Protein AF-A0A7S2J3X3-F1 (afdb_monomer_lite)

InterPro domains:
  IPR003653 Ulp1 protease family, C-terminal catalytic domain [PS50600] (9-146)
  IPR038765 Papain-like cysteine peptidase superfamily [SSF54001] (2-140)
  IPR044613 NEDD8-specific protease 1/2-like [PTHR46468] (5-141)

Foldseek 3Di:
DWDDDDDPATDDPVQVVLPPPPRDHDQRNQQVVLVVCCVVPVPPQNQEDEDRQVRLLCLLPDDDPVVLLVVLVVSVLQSHFKYKHKDFLDDDPVDDPDGDAIWIWIWGDPQLATDIDTGGPVPCSGVVSNVSSRVSSSVSHGGPPD

Sequence (146 aa):
ELVLSWKSARILRGDLALLEPGGWLNDRCITFYFAWLAAQHGDAVGRVLFLSAETAFWLLNEDDPEDLADAAEGLELREKDLFICPLNDETNLERANGGSHWSLLVARADGPELRCTYFDSMATGCLAAARQLAAKLAALRPAAAG

Secondary structure (DSSP, 8-state):
-EEEEETTEEEEHHHHGGGSTTPPP-HHHHHHHHHHHHHHHS-TT--EEE--HHHHHHHHH---HHHHHHHHHHTTGGG-SEEEEEEE----TT-TT--S-EEEEEEEEETTEEEEEEE-TTSSTTHHHHHHHHHHHHHHSPPP--

pLDDT: mean 90.38, std 10.09, range [42.16, 98.5]

Radius of gyration: 15.47 Å; chains: 1; bounding box: 35×30×44 Å

Structure (mmCIF, N/CA/C/O backbone):
data_AF-A0A7S2J3X3-F1
#
_entry.id   AF-A0A7S2J3X3-F1
#
loop_
_atom_site.group_PDB
_atom_site.id
_atom_site.type_symbol
_atom_site.label_atom_id
_atom_site.label_alt_id
_atom_site.label_comp_id
_atom_site.label_asym_id
_atom_site.label_entity_id
_atom_site.label_seq_id
_atom_site.pdbx_PDB_ins_code
_atom_site.Cartn_x
_atom_site.Cartn_y
_atom_site.Cartn_z
_atom_site.occupancy
_atom_site.B_iso_or_equiv
_atom_site.auth_seq_id
_atom_site.auth_comp_id
_atom_site.auth_asym_id
_atom_site.auth_atom_id
_atom_site.pdbx_PDB_model_num
ATOM 1 N N . GLU A 1 1 ? 3.900 6.737 -24.288 1.00 92.81 1 GLU A N 1
ATOM 2 C CA . GLU A 1 1 ? 2.550 6.609 -24.882 1.00 92.81 1 GLU A CA 1
ATOM 3 C C . GLU A 1 1 ? 1.632 5.927 -23.879 1.00 92.81 1 GLU A C 1
ATOM 5 O O . GLU A 1 1 ? 2.070 4.955 -23.272 1.00 92.81 1 GLU A O 1
ATOM 10 N N . LEU A 1 2 ? 0.424 6.451 -23.663 1.00 95.25 2 LEU A N 1
ATOM 11 C CA . LEU A 1 2 ? -0.590 5.815 -22.817 1.00 95.25 2 LEU A CA 1
ATOM 12 C C . LEU A 1 2 ? -1.184 4.612 -23.552 1.00 95.25 2 LEU A C 1
ATOM 14 O O . LEU A 1 2 ? -1.619 4.767 -24.688 1.00 95.25 2 LEU A O 1
ATOM 18 N N . VAL A 1 3 ? -1.215 3.448 -22.906 1.00 96.25 3 VAL A N 1
ATOM 19 C CA . VAL A 1 3 ? -1.804 2.225 -23.476 1.00 96.25 3 VAL A CA 1
ATOM 20 C C . VAL A 1 3 ? -3.140 1.899 -22.820 1.00 96.25 3 VAL A C 1
ATOM 22 O O . VAL A 1 3 ? -4.084 1.526 -23.509 1.00 96.25 3 VAL A O 1
ATOM 25 N N . LEU A 1 4 ? -3.243 2.080 -21.503 1.00 94.00 4 LEU A N 1
ATOM 26 C CA . LEU A 1 4 ? -4.465 1.816 -20.750 1.00 94.00 4 LEU A CA 1
ATOM 27 C C . LEU A 1 4 ? -4.685 2.897 -19.693 1.00 94.00 4 LEU A C 1
ATOM 29 O O . LEU A 1 4 ? -3.763 3.280 -18.975 1.00 94.00 4 LEU A O 1
ATOM 33 N N . SER A 1 5 ? -5.929 3.355 -19.580 1.00 92.81 5 SER A N 1
ATOM 34 C CA . SER A 1 5 ? -6.410 4.187 -18.478 1.00 92.81 5 SER A CA 1
ATOM 35 C C . SER A 1 5 ? -7.651 3.520 -17.913 1.00 92.81 5 SER A C 1
ATOM 37 O O . SER A 1 5 ? -8.658 3.411 -18.612 1.00 92.81 5 SER A O 1
ATOM 39 N N . TRP A 1 6 ? -7.584 3.048 -16.674 1.00 86.56 6 TRP A N 1
ATOM 40 C CA . TRP A 1 6 ? -8.678 2.316 -16.053 1.00 86.56 6 TRP A CA 1
ATOM 41 C C . TRP A 1 6 ? -8.765 2.633 -14.561 1.00 86.56 6 TRP A C 1
ATOM 43 O O . TRP A 1 6 ? -7.835 2.371 -13.801 1.00 86.56 6 TRP A O 1
ATOM 53 N N . LYS A 1 7 ? -9.902 3.209 -14.148 1.00 83.75 7 LYS A N 1
ATOM 54 C CA . LYS A 1 7 ? -10.090 3.789 -12.809 1.00 83.75 7 LYS A CA 1
ATOM 55 C C . LYS A 1 7 ? -8.931 4.748 -12.468 1.00 83.75 7 LYS A C 1
ATOM 57 O O . LYS A 1 7 ? -8.651 5.649 -13.254 1.00 83.75 7 LYS A O 1
ATOM 62 N N . SER A 1 8 ? -8.269 4.556 -11.328 1.00 78.31 8 SER A N 1
ATOM 63 C CA . SER A 1 8 ? -7.097 5.322 -10.888 1.00 78.31 8 SER A CA 1
ATOM 64 C C . SER A 1 8 ? -5.779 4.848 -11.512 1.00 78.31 8 SER A C 1
ATOM 66 O O . SER A 1 8 ? -4.765 5.526 -11.371 1.00 78.31 8 SER A O 1
ATOM 68 N N . ALA A 1 9 ? -5.767 3.718 -12.225 1.00 89.12 9 ALA A N 1
ATOM 69 C CA . ALA A 1 9 ? -4.552 3.139 -12.779 1.00 89.12 9 ALA A CA 1
ATOM 70 C C . ALA A 1 9 ? -4.315 3.564 -14.234 1.00 89.12 9 ALA A C 1
ATOM 72 O O . ALA A 1 9 ? -5.224 3.605 -15.071 1.00 89.12 9 ALA A O 1
ATOM 73 N N . ARG A 1 10 ? -3.051 3.850 -14.555 1.00 92.81 10 ARG A N 1
ATOM 74 C CA . ARG A 1 10 ? -2.602 4.217 -15.902 1.00 92.81 10 ARG A CA 1
ATOM 75 C C . ARG A 1 10 ? -1.370 3.397 -16.249 1.00 92.81 10 ARG A C 1
ATOM 77 O O . ARG A 1 10 ? -0.404 3.422 -15.499 1.00 92.81 10 ARG A O 1
ATOM 84 N N . ILE A 1 11 ? -1.401 2.731 -17.398 1.00 95.75 11 ILE A N 1
ATOM 85 C CA . ILE A 1 11 ? -0.280 1.955 -17.935 1.00 95.75 11 ILE A CA 1
ATOM 86 C C . ILE A 1 11 ? 0.189 2.608 -19.230 1.00 95.75 11 ILE A C 1
ATOM 88 O O . ILE A 1 11 ? -0.584 2.818 -20.173 1.00 95.75 11 ILE A O 1
ATOM 92 N N . LEU A 1 12 ? 1.471 2.946 -19.272 1.00 95.69 12 LEU A N 1
ATOM 93 C CA . LEU A 1 12 ? 2.169 3.436 -20.447 1.00 95.69 12 LEU A CA 1
ATOM 94 C C . LEU A 1 12 ? 2.843 2.272 -21.178 1.00 95.69 12 LEU A C 1
ATOM 96 O O . LEU A 1 12 ? 3.130 1.224 -20.607 1.00 95.69 12 LEU A O 1
ATOM 100 N N . ARG A 1 13 ? 3.178 2.481 -22.453 1.00 95.00 13 ARG A N 1
ATOM 101 C CA . ARG A 1 13 ? 3.885 1.481 -23.266 1.00 95.00 13 ARG A CA 1
ATOM 102 C C . ARG A 1 13 ? 5.206 1.032 -22.633 1.00 95.00 13 ARG A C 1
ATOM 104 O O . ARG A 1 13 ? 5.561 -0.131 -22.761 1.00 95.00 13 ARG A O 1
ATOM 111 N N . GLY A 1 14 ? 5.906 1.940 -21.949 1.00 94.25 14 GLY A N 1
ATOM 112 C CA . GLY A 1 14 ? 7.143 1.619 -21.234 1.00 94.25 14 GLY A CA 1
ATOM 113 C C . GLY A 1 14 ? 6.928 0.698 -20.031 1.00 94.25 14 GLY A C 1
ATOM 114 O O . GLY A 1 14 ? 7.774 -0.147 -19.779 1.00 94.25 14 GLY A O 1
ATOM 115 N N . ASP A 1 15 ? 5.784 0.804 -19.348 1.00 95.12 15 ASP A N 1
ATOM 116 C CA . ASP A 1 15 ? 5.468 -0.040 -18.189 1.00 95.12 15 ASP A CA 1
ATOM 117 C C . ASP A 1 15 ? 5.224 -1.496 -18.622 1.00 95.12 15 ASP A C 1
ATOM 119 O O . ASP A 1 15 ? 5.651 -2.425 -17.949 1.00 95.12 15 ASP A O 1
ATOM 123 N N . LEU A 1 16 ? 4.612 -1.713 -19.796 1.00 93.88 16 LEU A N 1
ATOM 124 C CA . LEU A 1 16 ? 4.388 -3.062 -20.333 1.00 93.88 16 LEU A CA 1
ATOM 125 C C . LEU A 1 16 ? 5.689 -3.823 -20.601 1.00 93.88 16 LEU A C 1
ATOM 127 O O . LEU A 1 16 ? 5.729 -5.034 -20.416 1.00 93.88 16 LEU A O 1
ATOM 131 N N . ALA A 1 17 ? 6.751 -3.123 -21.008 1.00 93.06 17 ALA A N 1
ATOM 132 C CA . ALA A 1 17 ? 8.050 -3.748 -21.239 1.00 93.06 17 ALA A CA 1
ATOM 133 C C . ALA A 1 17 ? 8.668 -4.314 -19.946 1.00 93.06 17 ALA A C 1
ATOM 135 O O . ALA A 1 17 ? 9.504 -5.210 -20.018 1.00 93.06 17 ALA A O 1
ATOM 136 N N . LEU A 1 18 ? 8.245 -3.826 -18.773 1.00 95.00 18 LEU A N 1
ATOM 137 C CA . LEU A 1 18 ? 8.704 -4.314 -17.469 1.00 95.00 18 LEU A CA 1
ATOM 138 C C . LEU A 1 18 ? 8.069 -5.656 -17.075 1.00 95.00 18 LEU A C 1
ATOM 140 O O . LEU A 1 18 ? 8.539 -6.282 -16.131 1.00 95.00 18 LEU A O 1
ATOM 144 N N . LEU A 1 19 ? 7.012 -6.092 -17.769 1.00 93.88 19 LEU A N 1
ATOM 145 C C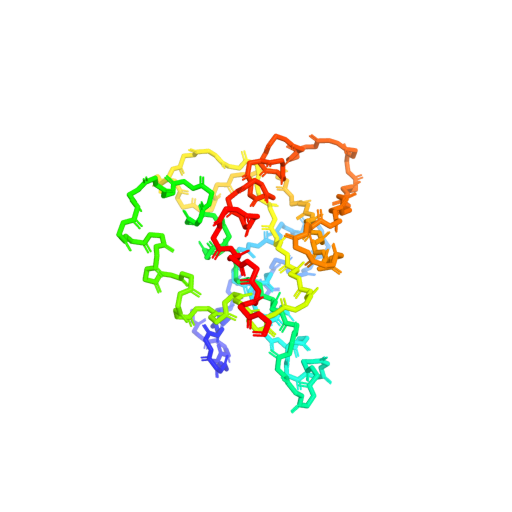A . LEU A 1 19 ? 6.349 -7.376 -17.516 1.00 93.88 19 LEU A CA 1
ATOM 146 C C . LEU A 1 19 ? 7.088 -8.563 -18.154 1.00 93.88 19 LEU A C 1
ATOM 148 O O . LEU A 1 19 ? 6.789 -9.714 -17.835 1.00 93.88 19 LEU A O 1
ATOM 152 N N . GLU A 1 20 ? 8.036 -8.296 -19.054 1.00 94.62 20 GLU A N 1
ATOM 153 C CA . GLU A 1 20 ? 8.888 -9.324 -19.649 1.00 94.62 20 GLU A CA 1
ATOM 154 C C . GLU A 1 20 ? 9.892 -9.879 -18.619 1.00 94.62 20 GLU A C 1
ATOM 156 O O . GLU A 1 20 ? 10.286 -9.170 -17.685 1.00 94.62 20 GLU A O 1
ATOM 161 N N . PRO A 1 21 ? 10.355 -11.137 -18.764 1.00 94.00 21 PRO A N 1
ATOM 162 C CA . PRO A 1 21 ? 11.305 -11.739 -17.832 1.00 94.00 21 PRO A CA 1
ATOM 163 C C . PRO A 1 21 ? 12.552 -10.874 -17.595 1.00 94.00 21 PRO A C 1
ATOM 165 O O . PRO A 1 21 ? 13.217 -10.442 -18.534 1.00 94.00 21 PRO A O 1
ATOM 168 N N . GLY A 1 22 ? 12.891 -10.654 -16.322 1.00 90.12 22 GLY A N 1
ATOM 169 C CA . GLY A 1 22 ? 14.010 -9.799 -15.907 1.00 90.12 22 GLY A CA 1
ATOM 170 C C . GLY A 1 22 ? 13.666 -8.308 -15.796 1.00 90.12 22 GLY A C 1
ATOM 171 O O . GLY A 1 22 ? 14.498 -7.534 -15.321 1.00 90.12 22 GLY A O 1
ATOM 172 N N . GLY A 1 23 ? 12.454 -7.906 -16.188 1.00 92.06 23 GLY A N 1
ATOM 173 C CA . GLY A 1 23 ? 11.921 -6.575 -15.934 1.00 92.06 23 GLY A CA 1
ATOM 174 C C . GLY A 1 23 ? 11.606 -6.354 -14.454 1.00 92.06 23 GLY A C 1
ATOM 175 O O . GLY A 1 23 ? 11.104 -7.237 -13.757 1.00 92.06 23 GLY A O 1
ATOM 176 N N . TRP A 1 24 ? 11.920 -5.156 -13.967 1.00 92.25 24 TRP A N 1
ATOM 177 C CA . TRP A 1 24 ? 11.585 -4.718 -12.616 1.00 92.25 24 TRP A CA 1
ATOM 178 C C . TRP A 1 24 ? 10.259 -3.975 -12.650 1.00 92.25 24 TRP A C 1
ATOM 180 O O . TRP A 1 24 ? 10.153 -2.936 -13.302 1.00 92.25 24 TRP A O 1
ATOM 190 N N . LEU A 1 25 ? 9.251 -4.502 -11.956 1.00 94.69 25 LEU A N 1
ATOM 191 C CA . LEU A 1 25 ? 7.950 -3.847 -11.866 1.00 94.69 25 LEU A CA 1
ATOM 192 C C . LEU A 1 25 ? 8.091 -2.493 -11.168 1.00 94.69 25 LEU A C 1
ATOM 194 O O . LEU A 1 25 ? 8.769 -2.377 -10.147 1.00 94.69 25 LEU A O 1
ATOM 198 N N . ASN A 1 26 ? 7.417 -1.485 -11.710 1.00 94.00 26 ASN A N 1
ATOM 199 C CA . ASN A 1 26 ? 7.295 -0.173 -11.088 1.00 94.00 26 ASN A CA 1
ATOM 200 C C . ASN A 1 26 ? 5.929 0.000 -10.407 1.00 94.00 26 ASN A C 1
ATOM 202 O O . ASN A 1 26 ? 5.043 -0.854 -10.521 1.00 94.00 26 ASN A O 1
ATOM 206 N N . ASP A 1 27 ? 5.749 1.153 -9.767 1.00 93.75 27 ASP A N 1
ATOM 207 C CA . ASP A 1 27 ? 4.534 1.536 -9.045 1.00 93.75 27 ASP A CA 1
ATOM 208 C C . ASP A 1 27 ? 3.278 1.361 -9.901 1.00 93.75 27 ASP A C 1
ATOM 210 O O . ASP A 1 27 ? 2.309 0.745 -9.468 1.00 93.75 27 ASP A O 1
ATOM 214 N N . ARG A 1 28 ? 3.317 1.794 -11.171 1.00 94.19 28 ARG A N 1
ATOM 215 C CA . ARG A 1 28 ? 2.173 1.688 -12.092 1.00 94.19 28 ARG A CA 1
ATOM 216 C C . ARG A 1 28 ? 1.746 0.248 -12.329 1.00 94.19 28 ARG A C 1
ATOM 218 O O . ARG A 1 28 ? 0.546 -0.019 -12.381 1.00 94.19 28 ARG A O 1
ATOM 225 N N . CYS A 1 29 ? 2.699 -0.672 -12.468 1.00 95.19 29 CYS A N 1
ATOM 226 C CA . CYS A 1 29 ? 2.402 -2.090 -12.661 1.00 95.19 29 CYS A CA 1
ATOM 227 C C . CYS A 1 29 ? 1.705 -2.679 -11.426 1.00 95.19 29 CYS A C 1
ATOM 229 O O . CYS A 1 29 ? 0.668 -3.334 -11.557 1.00 95.19 29 CYS A O 1
ATOM 231 N N . ILE A 1 30 ? 2.242 -2.404 -10.233 1.00 95.56 30 ILE A N 1
ATOM 232 C CA . ILE A 1 30 ? 1.692 -2.893 -8.962 1.00 95.56 30 ILE A CA 1
ATOM 233 C C . ILE A 1 30 ? 0.317 -2.271 -8.690 1.00 95.56 30 ILE A C 1
ATOM 235 O O . ILE A 1 30 ? -0.656 -2.997 -8.476 1.00 95.56 30 ILE A O 1
ATOM 239 N N . THR A 1 31 ? 0.206 -0.946 -8.792 1.00 95.38 31 THR A N 1
ATOM 240 C CA . THR A 1 31 ? -1.037 -0.187 -8.605 1.00 95.38 31 THR A CA 1
ATOM 241 C C . THR A 1 31 ? -2.124 -0.636 -9.576 1.00 95.38 31 THR A C 1
ATOM 243 O O . THR A 1 31 ? -3.273 -0.820 -9.170 1.00 95.38 31 THR A O 1
ATOM 246 N N . PHE A 1 32 ? -1.789 -0.878 -10.847 1.00 95.50 32 PHE A N 1
ATOM 247 C CA . PHE A 1 32 ? -2.750 -1.417 -11.808 1.00 95.50 32 PHE A CA 1
ATOM 248 C C . PHE A 1 32 ? -3.258 -2.798 -11.402 1.00 95.50 32 PHE A C 1
ATOM 250 O O . PHE A 1 32 ? -4.469 -3.025 -11.396 1.00 95.50 32 PHE A O 1
ATOM 257 N N . TYR A 1 33 ? -2.356 -3.713 -11.045 1.00 94.88 33 TYR A N 1
ATOM 258 C CA . TYR A 1 33 ? -2.755 -5.062 -10.660 1.00 94.88 33 TYR A CA 1
ATOM 259 C C . TYR A 1 33 ? -3.624 -5.058 -9.397 1.00 94.88 33 TYR A C 1
ATOM 261 O O . TYR A 1 33 ? -4.626 -5.765 -9.329 1.00 94.88 33 TYR A O 1
ATOM 269 N N . PHE A 1 34 ? -3.315 -4.195 -8.432 1.00 94.62 34 PHE A N 1
ATOM 270 C CA . PHE A 1 34 ? -4.096 -4.035 -7.206 1.00 94.62 34 PHE A CA 1
ATOM 271 C C . PHE A 1 34 ? -5.476 -3.440 -7.474 1.00 94.62 34 PHE A C 1
ATOM 273 O O . PHE A 1 34 ? -6.474 -3.957 -6.974 1.00 94.62 34 PHE A O 1
ATOM 280 N N . ALA A 1 35 ? -5.566 -2.423 -8.334 1.00 92.81 35 ALA A N 1
ATOM 281 C CA . ALA A 1 35 ? -6.850 -1.910 -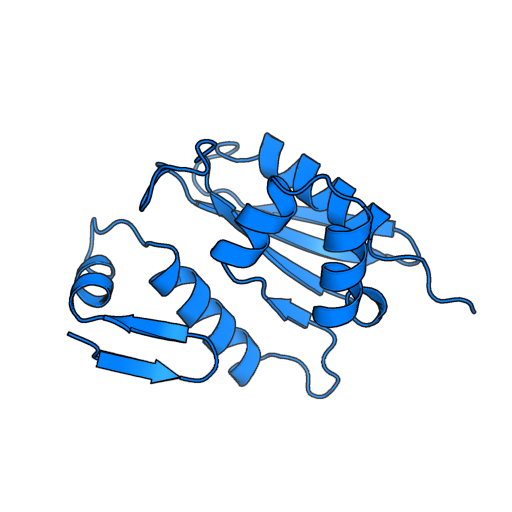8.797 1.00 92.81 35 ALA A CA 1
ATOM 282 C C . ALA A 1 35 ? -7.667 -3.003 -9.508 1.00 92.81 35 ALA A C 1
ATOM 284 O O . ALA A 1 35 ? -8.892 -3.057 -9.363 1.00 92.81 35 ALA A O 1
ATOM 285 N N . TRP A 1 36 ? -6.998 -3.885 -10.264 1.00 91.88 36 TRP A N 1
ATOM 286 C CA . TRP A 1 36 ? -7.634 -4.996 -10.968 1.00 91.88 36 TRP A CA 1
ATOM 287 C C . TRP A 1 36 ? -8.193 -6.019 -9.985 1.00 91.88 36 TRP A C 1
ATOM 289 O O . TRP A 1 36 ? -9.387 -6.314 -10.045 1.00 91.88 36 TRP A O 1
ATOM 299 N N . LEU A 1 37 ? -7.387 -6.457 -9.014 1.00 91.56 37 LEU A N 1
ATOM 300 C CA . LEU A 1 37 ? -7.823 -7.334 -7.926 1.00 91.56 37 LEU A CA 1
ATOM 301 C C . LEU A 1 37 ? -8.983 -6.723 -7.138 1.00 91.56 37 LEU A C 1
ATOM 303 O O . LEU A 1 37 ? -9.963 -7.412 -6.882 1.00 91.56 37 LEU A O 1
ATOM 307 N N . ALA A 1 38 ? -8.933 -5.427 -6.827 1.00 90.00 38 ALA A N 1
ATOM 308 C CA . ALA A 1 38 ? -10.025 -4.736 -6.151 1.00 90.00 38 ALA A CA 1
ATOM 309 C C . ALA A 1 38 ? -11.329 -4.747 -6.970 1.00 90.00 38 ALA A C 1
ATOM 311 O O . ALA A 1 38 ? -12.411 -4.790 -6.399 1.00 90.00 38 ALA A O 1
ATOM 312 N N . ALA A 1 39 ? -11.266 -4.732 -8.305 1.00 88.31 39 ALA A N 1
ATOM 313 C CA . ALA A 1 39 ? -12.469 -4.840 -9.131 1.00 88.31 39 ALA A CA 1
ATOM 314 C C . ALA A 1 39 ? -12.977 -6.278 -9.310 1.00 88.31 39 ALA A C 1
ATOM 316 O O . ALA A 1 39 ? -14.176 -6.455 -9.495 1.00 88.31 39 ALA A O 1
ATOM 317 N N . GLN A 1 40 ? -12.090 -7.278 -9.299 1.00 85.94 40 GLN A N 1
ATOM 318 C CA . GLN A 1 40 ? -12.472 -8.690 -9.441 1.00 85.94 40 GLN A CA 1
ATOM 319 C C . GLN A 1 40 ? -12.910 -9.325 -8.117 1.00 85.94 40 GLN A C 1
ATOM 321 O O . GLN A 1 40 ? -13.766 -10.206 -8.097 1.00 85.94 40 GLN A O 1
ATOM 326 N N . HIS A 1 41 ? -12.282 -8.903 -7.022 1.00 79.19 41 HIS A N 1
ATOM 327 C CA . HIS A 1 41 ? -12.325 -9.566 -5.720 1.00 79.19 41 HIS A CA 1
ATOM 328 C C . HIS A 1 41 ? -12.513 -8.601 -4.550 1.00 79.19 41 HIS A C 1
ATOM 330 O O . HIS A 1 41 ? -12.573 -9.055 -3.409 1.00 79.19 41 HIS A O 1
ATOM 336 N N . GLY A 1 42 ? -12.583 -7.288 -4.791 1.00 66.31 42 GLY A N 1
ATOM 337 C CA . GLY A 1 42 ? -13.065 -6.373 -3.765 1.00 66.31 42 GLY A CA 1
ATOM 338 C C . GLY A 1 42 ? -14.466 -6.818 -3.377 1.00 66.31 42 GLY A C 1
ATOM 339 O O . GLY A 1 42 ? -15.347 -6.892 -4.233 1.00 66.31 42 GLY A O 1
ATOM 340 N N . ASP A 1 43 ? -14.630 -7.205 -2.112 1.00 62.56 43 ASP A N 1
ATOM 341 C CA . ASP A 1 43 ? -15.884 -7.758 -1.611 1.00 62.56 43 ASP A CA 1
ATOM 342 C C . ASP A 1 43 ? -17.043 -6.822 -1.968 1.00 62.56 43 ASP A C 1
ATOM 344 O O . ASP A 1 43 ? -16.890 -5.599 -1.919 1.00 62.56 43 ASP A O 1
ATOM 348 N N . ALA A 1 44 ? -18.226 -7.373 -2.253 1.00 57.41 44 ALA A N 1
ATOM 349 C CA . ALA A 1 44 ? -19.427 -6.583 -2.562 1.00 57.41 44 ALA A CA 1
ATOM 350 C C . ALA A 1 44 ? -19.792 -5.561 -1.457 1.00 57.41 44 ALA A C 1
ATOM 352 O O . ALA A 1 44 ? -20.613 -4.675 -1.676 1.00 57.41 44 ALA A O 1
ATOM 353 N N . VAL A 1 45 ? -19.174 -5.697 -0.276 1.00 62.81 45 VAL A N 1
ATOM 354 C CA . VAL A 1 45 ? -19.364 -4.891 0.937 1.00 62.81 45 VAL A CA 1
ATOM 355 C C . VAL A 1 45 ? -18.195 -3.914 1.193 1.00 62.81 45 VAL A C 1
ATOM 357 O O . VAL A 1 45 ? -18.198 -3.212 2.195 1.00 62.81 45 VAL A O 1
ATOM 360 N N . GLY A 1 46 ? -17.179 -3.852 0.322 1.00 78.06 46 GLY A N 1
ATOM 361 C CA . GLY A 1 46 ? -16.145 -2.807 0.365 1.00 78.06 46 GLY A CA 1
ATOM 362 C C . GLY A 1 46 ? -15.156 -2.881 1.537 1.00 78.06 46 GLY A C 1
ATOM 363 O O . GLY A 1 46 ? -14.605 -1.853 1.922 1.00 78.06 46 GLY A O 1
ATOM 364 N N . ARG A 1 47 ? -14.906 -4.071 2.102 1.00 89.50 47 ARG A N 1
ATOM 365 C CA . ARG A 1 47 ? -14.085 -4.250 3.322 1.00 89.50 47 ARG A CA 1
ATOM 366 C C . ARG A 1 47 ? -12.611 -4.589 3.088 1.00 89.50 47 ARG A C 1
ATOM 368 O O . ARG A 1 47 ? -11.839 -4.653 4.044 1.00 89.50 47 ARG A O 1
ATOM 375 N N . VAL A 1 48 ? -12.211 -4.823 1.840 1.00 93.38 48 VAL A N 1
ATOM 376 C CA . VAL A 1 48 ? -10.811 -5.074 1.466 1.00 93.38 48 VAL A CA 1
ATOM 377 C C . VAL A 1 48 ? -10.250 -3.825 0.802 1.00 93.38 48 VAL A C 1
ATOM 379 O O . VAL A 1 48 ? -10.809 -3.352 -0.187 1.00 93.38 48 VAL A O 1
ATOM 382 N N . LEU A 1 49 ? -9.140 -3.309 1.326 1.00 94.19 49 LEU A N 1
ATOM 383 C CA . LEU A 1 49 ? -8.420 -2.175 0.763 1.00 94.19 49 LEU A CA 1
ATOM 384 C C . LEU A 1 49 ? -7.103 -2.636 0.148 1.00 94.19 49 LEU A C 1
ATOM 386 O O . LEU A 1 49 ? -6.209 -3.114 0.842 1.00 94.19 49 LEU A O 1
ATOM 390 N N . PHE A 1 50 ? -6.982 -2.440 -1.160 1.00 95.06 50 PHE A N 1
ATOM 391 C CA . PHE A 1 50 ? -5.721 -2.558 -1.879 1.00 95.06 50 PHE A CA 1
ATOM 392 C C . PHE A 1 50 ? -5.113 -1.161 -2.009 1.00 95.06 50 PHE A C 1
ATOM 394 O O . PHE A 1 50 ? -5.661 -0.323 -2.726 1.00 95.06 50 PHE A O 1
ATOM 401 N N . LEU A 1 51 ? -4.008 -0.897 -1.311 1.00 95.75 51 LEU A N 1
ATOM 402 C CA . LEU A 1 51 ? -3.315 0.386 -1.434 1.00 95.75 51 LEU A CA 1
ATOM 403 C C . LEU A 1 51 ? -2.539 0.448 -2.747 1.00 95.75 51 LEU A C 1
ATOM 405 O O . LEU A 1 51 ? -1.871 -0.512 -3.129 1.00 95.75 51 LEU A O 1
ATOM 409 N N . SER A 1 52 ? -2.586 1.599 -3.415 1.00 95.38 52 SER A N 1
ATOM 410 C CA . SER A 1 52 ? -1.642 1.876 -4.497 1.00 95.38 52 SER A CA 1
ATOM 411 C C . SER A 1 52 ? -0.212 1.930 -3.942 1.00 95.38 52 SER A C 1
ATOM 413 O O . SER A 1 52 ? -0.016 2.225 -2.758 1.00 95.38 52 SER A O 1
ATOM 415 N N . ALA A 1 53 ? 0.782 1.649 -4.784 1.00 94.69 53 ALA A N 1
ATOM 416 C CA . ALA A 1 53 ? 2.191 1.772 -4.417 1.00 94.69 53 ALA A CA 1
ATOM 417 C C . ALA A 1 53 ? 2.517 3.188 -3.918 1.00 94.69 53 ALA A C 1
ATOM 419 O O . ALA A 1 53 ? 3.151 3.354 -2.879 1.00 94.69 53 ALA A O 1
ATOM 420 N N . GLU A 1 54 ? 1.978 4.195 -4.600 1.00 92.44 54 GLU A N 1
ATOM 421 C CA . GLU A 1 54 ? 2.155 5.605 -4.282 1.00 92.44 54 GLU A CA 1
ATOM 422 C C . GLU A 1 54 ? 1.516 5.967 -2.931 1.00 92.44 54 GLU A C 1
ATOM 424 O O . GLU A 1 54 ? 2.138 6.634 -2.111 1.00 92.44 54 GLU A O 1
ATOM 429 N N . THR A 1 55 ? 0.299 5.483 -2.656 1.00 94.56 55 THR A N 1
ATOM 430 C CA . THR A 1 55 ? -0.393 5.716 -1.374 1.00 94.56 55 THR A CA 1
ATOM 431 C C . THR A 1 55 ? 0.312 5.017 -0.216 1.00 94.56 55 THR A C 1
ATOM 433 O O . THR A 1 55 ? 0.428 5.599 0.858 1.00 94.56 55 THR A O 1
ATOM 436 N N . ALA A 1 56 ? 0.788 3.783 -0.405 1.00 96.00 56 ALA A N 1
ATOM 437 C CA . ALA A 1 56 ? 1.520 3.063 0.635 1.00 96.00 56 ALA A CA 1
ATOM 438 C C . ALA A 1 56 ? 2.850 3.757 0.966 1.00 96.00 56 ALA A C 1
ATOM 440 O O . ALA A 1 56 ? 3.180 3.925 2.139 1.00 96.00 56 ALA A O 1
ATOM 441 N N . PHE A 1 57 ? 3.575 4.208 -0.061 1.00 94.50 57 PHE A N 1
ATOM 442 C CA . PHE A 1 57 ? 4.800 4.983 0.101 1.00 94.50 57 PHE A CA 1
ATOM 443 C C . PHE A 1 57 ? 4.541 6.344 0.762 1.00 94.50 57 PHE A C 1
ATOM 445 O O . PHE A 1 57 ? 5.278 6.731 1.666 1.00 94.50 57 PHE A O 1
ATOM 452 N N . TRP A 1 58 ? 3.475 7.047 0.377 1.00 94.75 58 TRP A N 1
ATOM 453 C CA . TRP A 1 58 ? 3.100 8.312 1.006 1.00 94.75 58 TRP A CA 1
ATOM 454 C C . TRP A 1 58 ? 2.722 8.122 2.481 1.00 94.75 58 TRP A C 1
ATOM 456 O O . TRP A 1 58 ? 3.321 8.762 3.335 1.00 94.75 58 TRP A O 1
ATOM 466 N N . LEU A 1 59 ? 1.849 7.161 2.812 1.00 95.56 59 LEU A N 1
ATOM 467 C CA . LEU A 1 59 ? 1.473 6.855 4.204 1.00 95.56 59 LEU A CA 1
ATOM 468 C C . LEU A 1 59 ? 2.682 6.495 5.072 1.00 95.56 59 LEU A C 1
ATOM 470 O O . LEU A 1 59 ? 2.726 6.828 6.253 1.00 95.56 59 LEU A O 1
ATOM 474 N N . LEU A 1 60 ? 3.667 5.796 4.505 1.00 94.50 60 LEU A N 1
ATOM 475 C CA . LEU A 1 60 ? 4.910 5.488 5.203 1.00 94.50 60 LEU A CA 1
ATOM 476 C C . LEU A 1 60 ? 5.663 6.752 5.618 1.00 94.50 60 LEU A C 1
ATOM 478 O O . LEU A 1 60 ? 6.151 6.798 6.746 1.00 94.50 60 LEU A O 1
ATOM 482 N N . ASN A 1 61 ? 5.728 7.756 4.749 1.00 93.62 61 ASN A N 1
ATOM 483 C CA . ASN A 1 61 ? 6.590 8.925 4.914 1.00 93.62 61 ASN A CA 1
ATOM 484 C C . ASN A 1 61 ? 5.871 10.184 5.429 1.00 93.62 61 ASN A C 1
ATOM 486 O O . ASN A 1 61 ? 6.554 11.111 5.845 1.00 93.62 61 ASN A O 1
ATOM 490 N N . GLU A 1 62 ? 4.537 10.222 5.417 1.00 95.00 62 GLU A N 1
ATOM 491 C CA . GLU A 1 62 ? 3.755 11.344 5.946 1.00 95.00 62 GLU A CA 1
ATOM 492 C C . GLU A 1 62 ? 3.631 11.262 7.467 1.00 95.00 62 GLU A C 1
ATOM 494 O O . GLU A 1 62 ? 3.223 10.225 7.990 1.00 95.00 62 GLU A O 1
ATOM 499 N N . ASP A 1 63 ? 3.936 12.346 8.171 1.00 95.00 63 ASP A N 1
ATOM 500 C CA . ASP A 1 63 ? 3.888 12.410 9.634 1.00 95.00 63 ASP A CA 1
ATOM 501 C C . ASP A 1 63 ? 2.957 13.519 10.151 1.00 95.00 63 ASP A C 1
ATOM 503 O O . ASP A 1 63 ? 2.722 13.584 11.363 1.00 95.00 63 ASP A O 1
ATOM 507 N N . ASP A 1 64 ? 2.400 14.361 9.271 1.00 96.88 64 ASP A N 1
ATOM 508 C CA . ASP A 1 64 ? 1.411 15.356 9.670 1.00 96.88 64 ASP A CA 1
ATOM 509 C C . ASP A 1 64 ? 0.091 14.684 10.119 1.00 96.88 64 ASP A C 1
ATOM 511 O O . ASP A 1 64 ? -0.515 13.915 9.364 1.00 96.88 64 ASP A O 1
ATOM 515 N N . PRO A 1 65 ? -0.379 14.924 11.359 1.00 94.69 65 PRO A N 1
ATOM 516 C CA . PRO A 1 65 ? -1.579 14.268 11.869 1.00 94.69 65 PRO A CA 1
ATOM 517 C C . PRO A 1 65 ? -2.873 14.645 11.141 1.00 94.69 65 PRO A C 1
ATOM 519 O O . PRO A 1 65 ? -3.795 13.828 11.137 1.00 94.69 65 PRO A O 1
ATOM 522 N N . GLU A 1 66 ? -2.972 15.856 10.585 1.00 96.31 66 GLU A N 1
ATOM 523 C CA . GLU A 1 66 ? -4.161 16.308 9.854 1.00 96.31 66 GLU A CA 1
ATOM 524 C C . GLU A 1 66 ? -4.220 15.606 8.495 1.00 96.31 66 GLU A C 1
ATOM 526 O O . GLU A 1 66 ? -5.224 14.961 8.191 1.00 96.31 66 GLU A O 1
ATOM 531 N N . ASP A 1 67 ? -3.110 15.588 7.751 1.00 96.75 67 ASP A N 1
ATOM 532 C CA . ASP A 1 67 ? -3.025 14.887 6.462 1.00 96.75 67 ASP A CA 1
ATOM 533 C C . ASP A 1 67 ? -3.284 13.379 6.611 1.00 96.75 67 ASP A C 1
ATOM 535 O O . ASP A 1 67 ? -4.001 12.760 5.815 1.00 96.75 67 ASP A O 1
ATOM 539 N N . LEU A 1 68 ? -2.737 12.759 7.662 1.00 96.25 68 LEU A N 1
ATOM 540 C CA . LEU A 1 68 ? -2.978 11.346 7.950 1.00 96.25 68 LEU A CA 1
ATOM 541 C C . LEU A 1 68 ? -4.438 11.065 8.337 1.00 96.25 68 LEU A C 1
ATOM 543 O O . LEU A 1 68 ? -4.964 10.005 7.983 1.00 96.25 68 LEU A O 1
ATOM 547 N N . ALA A 1 69 ? -5.098 11.978 9.056 1.00 94.62 69 ALA A N 1
ATOM 548 C CA . ALA A 1 69 ? -6.511 11.849 9.401 1.00 94.62 69 ALA A CA 1
ATOM 549 C C . ALA A 1 69 ? -7.404 11.965 8.155 1.00 94.62 69 ALA A C 1
ATOM 551 O O . ALA A 1 69 ? -8.282 11.118 7.960 1.00 94.62 69 ALA A O 1
ATOM 552 N N . ASP A 1 70 ? -7.124 12.930 7.281 1.00 95.88 70 ASP A N 1
ATOM 553 C CA . ASP A 1 70 ? -7.824 13.115 6.007 1.00 95.88 70 ASP A CA 1
ATOM 554 C C . ASP A 1 70 ? -7.649 11.894 5.094 1.00 95.88 70 ASP A C 1
ATOM 556 O O . ASP A 1 70 ? -8.610 11.390 4.504 1.00 95.88 70 ASP A O 1
ATOM 560 N N . ALA A 1 71 ? -6.434 11.342 5.022 1.00 95.19 71 ALA A N 1
ATOM 561 C CA . ALA A 1 71 ? -6.178 10.108 4.289 1.00 95.19 71 ALA A CA 1
ATOM 562 C C . ALA A 1 71 ? -6.923 8.911 4.892 1.00 95.19 71 ALA A C 1
ATOM 564 O O . ALA A 1 71 ? -7.440 8.069 4.152 1.00 95.19 71 ALA A O 1
ATOM 565 N N . ALA A 1 72 ? -7.006 8.822 6.221 1.00 95.06 72 ALA A N 1
ATOM 566 C CA . ALA A 1 72 ? -7.737 7.756 6.894 1.00 95.06 72 ALA A CA 1
ATOM 567 C C . ALA A 1 72 ? -9.242 7.797 6.583 1.00 95.06 72 ALA A C 1
ATOM 569 O O . ALA A 1 72 ? -9.853 6.742 6.381 1.00 95.06 72 ALA A O 1
ATOM 570 N N . GLU A 1 73 ? -9.823 8.998 6.512 1.00 94.88 73 GLU A N 1
ATOM 571 C CA . GLU A 1 73 ? -11.211 9.211 6.098 1.00 94.88 73 GLU A CA 1
ATOM 572 C C . GLU A 1 73 ? -11.406 8.888 4.612 1.00 94.88 73 GLU A C 1
ATOM 574 O O . GLU A 1 73 ? -12.268 8.078 4.272 1.00 94.88 73 GLU A O 1
ATOM 579 N N . GLY A 1 74 ? -10.559 9.427 3.730 1.00 94.00 74 GLY A N 1
ATOM 580 C CA . GLY A 1 74 ? -10.653 9.211 2.282 1.00 94.00 74 GLY A CA 1
ATOM 581 C C . GLY A 1 74 ? -10.441 7.757 1.844 1.00 94.00 74 GLY A C 1
ATOM 582 O O . GLY A 1 74 ? -10.983 7.329 0.825 1.00 94.00 74 GLY A O 1
ATOM 583 N N . LEU A 1 75 ? -9.678 6.978 2.616 1.00 93.44 75 LEU A N 1
ATOM 584 C CA . LEU A 1 75 ? -9.485 5.537 2.414 1.00 93.44 75 LEU A CA 1
ATOM 585 C C . LEU A 1 75 ? -10.513 4.677 3.165 1.00 93.44 75 LEU A C 1
ATOM 587 O O . LEU A 1 75 ? -10.476 3.446 3.053 1.00 93.44 75 LEU A O 1
ATOM 591 N N . GLU A 1 76 ? -11.411 5.307 3.928 1.00 93.38 76 GLU A N 1
ATOM 592 C CA . GLU A 1 76 ? -12.433 4.663 4.752 1.00 93.38 76 GLU A CA 1
ATOM 593 C C . GLU A 1 76 ? -11.838 3.580 5.673 1.00 93.38 76 GLU A C 1
ATOM 595 O O . GLU A 1 76 ? -12.413 2.500 5.816 1.00 93.38 76 GLU A O 1
ATOM 600 N N . LEU A 1 77 ? -10.660 3.821 6.275 1.00 93.06 77 LEU A N 1
ATOM 601 C CA . LEU A 1 77 ? -9.878 2.767 6.953 1.00 93.06 77 LEU A CA 1
ATOM 602 C C . LEU A 1 77 ? -10.666 2.044 8.057 1.00 93.06 77 LEU A C 1
ATOM 604 O O . LEU A 1 77 ? -10.451 0.854 8.291 1.00 93.06 77 LEU A O 1
ATOM 608 N N . ARG A 1 78 ? -11.597 2.748 8.713 1.00 90.12 78 ARG A N 1
ATOM 609 C CA . ARG A 1 78 ? -12.490 2.201 9.751 1.00 90.12 78 ARG A CA 1
ATOM 610 C C . ARG A 1 78 ? -13.351 1.048 9.237 1.00 90.12 78 ARG A C 1
ATOM 612 O O . ARG A 1 78 ? -13.544 0.072 9.956 1.00 90.12 78 ARG A O 1
ATOM 619 N N . GLU A 1 79 ? -13.774 1.118 7.979 1.00 90.12 79 GLU A N 1
ATOM 620 C CA . GLU A 1 79 ? -14.688 0.148 7.369 1.00 90.12 79 GLU A CA 1
ATOM 621 C C . GLU A 1 79 ? -13.960 -1.034 6.720 1.00 90.12 79 GLU A C 1
ATOM 623 O O . GLU A 1 79 ? -14.587 -1.969 6.211 1.00 90.12 79 GLU A O 1
ATOM 628 N N . LYS A 1 80 ? -12.622 -1.005 6.715 1.00 91.88 80 LYS A N 1
ATOM 629 C CA . LYS A 1 80 ? -11.799 -2.058 6.126 1.00 91.88 80 LYS A CA 1
ATOM 630 C C . LYS A 1 80 ? -11.403 -3.074 7.190 1.00 91.88 80 LYS A C 1
ATOM 632 O O . LYS A 1 80 ? -10.938 -2.733 8.278 1.00 91.88 80 LYS A O 1
ATOM 637 N N . ASP A 1 81 ? -11.556 -4.342 6.830 1.00 92.31 81 ASP A N 1
ATOM 638 C CA . ASP A 1 81 ? -11.161 -5.499 7.633 1.00 92.31 81 ASP A CA 1
ATOM 639 C C . ASP A 1 81 ? -9.835 -6.101 7.149 1.00 92.31 81 ASP A C 1
ATOM 641 O O . ASP A 1 81 ? -9.187 -6.849 7.883 1.00 92.31 81 ASP A O 1
ATOM 645 N N . LEU A 1 82 ? -9.425 -5.798 5.914 1.00 94.19 82 LEU A N 1
ATOM 646 C CA . LEU A 1 82 ? -8.218 -6.335 5.298 1.00 94.19 82 LEU A CA 1
ATOM 647 C C . LEU A 1 82 ? -7.513 -5.267 4.461 1.00 94.19 82 LEU A C 1
ATOM 649 O O . LEU A 1 82 ? -8.099 -4.713 3.534 1.00 94.19 82 LEU A O 1
ATOM 653 N N . PHE A 1 83 ? -6.241 -5.037 4.758 1.00 96.12 83 PHE A N 1
ATOM 654 C CA . PHE A 1 83 ? -5.356 -4.109 4.067 1.00 96.12 83 PHE A CA 1
ATOM 655 C C . PHE A 1 83 ? -4.287 -4.905 3.327 1.00 96.12 83 PHE A C 1
AT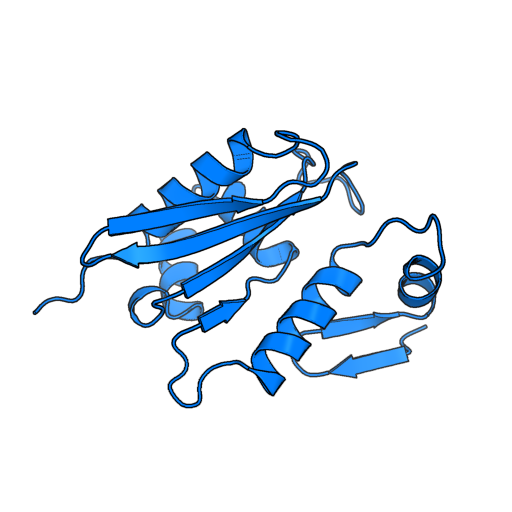OM 657 O O . PHE A 1 83 ? -3.591 -5.727 3.929 1.00 96.12 83 PHE A O 1
ATOM 664 N N . ILE A 1 84 ? -4.164 -4.660 2.027 1.00 97.25 84 ILE A N 1
ATOM 665 C CA . ILE A 1 84 ? -3.162 -5.252 1.145 1.00 97.25 84 ILE A CA 1
ATOM 666 C C . ILE A 1 84 ? -2.257 -4.115 0.676 1.00 97.25 84 ILE A C 1
ATOM 668 O O . ILE A 1 84 ? -2.668 -3.275 -0.128 1.00 97.25 84 ILE A O 1
ATOM 672 N N . CYS A 1 85 ? -1.040 -4.069 1.214 1.00 98.06 85 CYS A N 1
ATOM 673 C CA . CYS A 1 85 ? -0.150 -2.920 1.094 1.00 98.06 85 CYS A CA 1
ATOM 674 C C . CYS A 1 85 ? 1.161 -3.330 0.413 1.00 98.06 85 CYS A C 1
ATOM 676 O O . CYS A 1 85 ? 1.923 -4.107 1.003 1.00 98.06 85 CYS A O 1
ATOM 678 N N . PRO A 1 86 ? 1.453 -2.830 -0.799 1.00 97.69 86 PRO A N 1
ATOM 679 C CA . PRO A 1 86 ? 2.754 -3.046 -1.410 1.00 97.69 86 PRO A CA 1
ATOM 680 C C . PRO A 1 86 ? 3.805 -2.209 -0.671 1.00 97.69 86 PRO A C 1
ATOM 682 O O . PRO A 1 86 ? 3.523 -1.111 -0.193 1.00 97.69 86 PRO A O 1
ATOM 685 N N . LEU A 1 87 ? 5.019 -2.735 -0.567 1.00 97.12 87 LEU A N 1
ATOM 686 C CA . LEU A 1 87 ? 6.144 -2.069 0.081 1.00 97.12 87 LEU A CA 1
ATOM 687 C C . LEU A 1 87 ? 7.339 -2.060 -0.854 1.00 97.12 87 LEU A C 1
ATOM 689 O O . LEU A 1 87 ? 7.631 -3.081 -1.476 1.00 97.12 87 LEU A O 1
ATOM 693 N N . ASN A 1 88 ? 8.044 -0.938 -0.877 1.00 94.81 88 ASN A N 1
ATOM 694 C CA . ASN A 1 88 ? 9.299 -0.759 -1.583 1.00 94.81 88 ASN A CA 1
ATOM 695 C C . ASN A 1 88 ? 10.394 -0.380 -0.570 1.00 94.81 88 ASN A C 1
ATOM 697 O O . ASN A 1 88 ? 10.091 0.185 0.482 1.00 94.81 88 ASN A O 1
ATOM 701 N N . ASP A 1 89 ? 11.643 -0.739 -0.846 1.00 92.06 89 ASP A N 1
ATOM 702 C CA . ASP A 1 89 ? 12.812 -0.413 -0.017 1.00 92.06 89 ASP A CA 1
ATOM 703 C C . ASP A 1 89 ? 13.387 0.994 -0.276 1.00 92.06 89 ASP A C 1
ATOM 705 O O . ASP A 1 89 ? 14.341 1.392 0.393 1.00 92.06 89 ASP A O 1
ATOM 709 N N . GLU A 1 90 ? 12.830 1.760 -1.217 1.00 90.31 90 GLU A N 1
ATOM 710 C CA . GLU A 1 90 ? 13.187 3.164 -1.415 1.00 90.31 90 GLU A CA 1
ATOM 711 C C . GLU A 1 90 ? 12.854 4.005 -0.180 1.00 90.31 90 GLU A C 1
ATOM 713 O O . GLU A 1 90 ? 11.804 3.861 0.446 1.00 90.31 90 GLU A O 1
ATOM 718 N N . THR A 1 91 ? 13.749 4.934 0.144 1.00 81.44 91 THR A N 1
ATOM 719 C CA . THR A 1 91 ? 13.603 5.865 1.271 1.00 81.44 91 THR A CA 1
ATOM 720 C C . THR A 1 91 ? 13.683 7.325 0.831 1.00 81.44 91 THR A C 1
ATOM 722 O O . THR A 1 91 ? 13.457 8.225 1.633 1.00 81.44 91 THR A O 1
ATOM 725 N N . ASN A 1 92 ? 14.053 7.591 -0.423 1.00 81.38 92 ASN A N 1
ATOM 726 C CA . ASN A 1 92 ? 14.186 8.932 -0.969 1.00 81.38 92 ASN A CA 1
ATOM 727 C C . ASN A 1 92 ? 12.901 9.371 -1.686 1.00 81.38 92 ASN A C 1
ATOM 729 O O . ASN A 1 92 ? 12.625 8.948 -2.808 1.00 81.38 92 ASN A O 1
ATOM 733 N N . LEU A 1 93 ? 12.170 10.291 -1.053 1.00 77.75 93 LEU A N 1
ATOM 734 C CA . LEU A 1 93 ? 10.933 10.891 -1.563 1.00 77.75 93 LEU A CA 1
ATOM 735 C C . LEU A 1 93 ? 11.101 11.651 -2.891 1.00 77.75 93 LEU A C 1
ATOM 737 O O . LEU A 1 93 ? 10.148 11.773 -3.655 1.00 77.75 93 LEU A O 1
ATOM 741 N N . GLU A 1 94 ? 12.297 12.166 -3.183 1.00 77.75 94 GLU A N 1
ATOM 742 C CA . GLU A 1 94 ? 12.564 12.964 -4.388 1.00 77.75 94 GLU A CA 1
ATOM 743 C C . GLU A 1 94 ? 12.993 12.104 -5.586 1.00 77.75 94 GLU A C 1
ATOM 745 O O . GLU A 1 94 ? 13.093 12.592 -6.718 1.00 77.75 94 GLU A O 1
ATOM 750 N N . ARG A 1 95 ? 13.262 10.811 -5.364 1.00 76.75 95 ARG A N 1
ATOM 751 C CA . ARG A 1 95 ? 13.768 9.911 -6.398 1.00 76.75 95 ARG A CA 1
ATOM 752 C C . ARG A 1 95 ? 12.635 9.134 -7.058 1.00 76.75 95 ARG A C 1
ATOM 754 O O . ARG A 1 95 ? 12.120 8.159 -6.523 1.00 76.75 95 ARG A O 1
ATOM 761 N N . ALA A 1 96 ? 12.324 9.501 -8.297 1.00 72.56 96 ALA A N 1
ATOM 762 C CA . ALA A 1 96 ? 11.433 8.706 -9.136 1.00 72.56 96 ALA A CA 1
ATOM 763 C C . ALA A 1 96 ? 12.056 7.343 -9.497 1.00 72.56 96 ALA A C 1
ATOM 765 O O . ALA A 1 96 ? 13.249 7.266 -9.80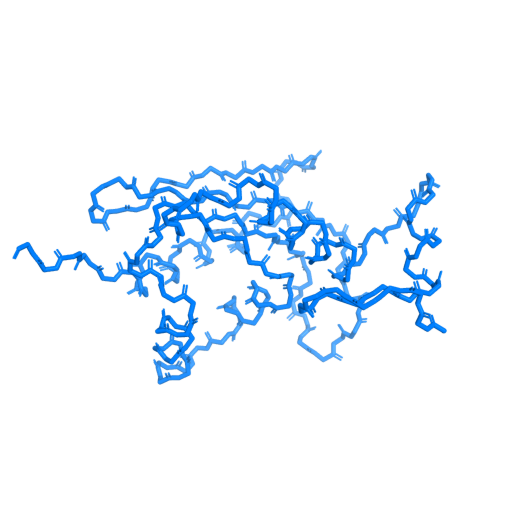5 1.00 72.56 96 ALA A O 1
ATOM 766 N N . ASN A 1 97 ? 11.225 6.292 -9.540 1.00 72.50 97 ASN A N 1
ATOM 767 C CA . ASN A 1 97 ? 11.624 4.908 -9.851 1.00 72.50 97 ASN A CA 1
ATOM 768 C C . ASN A 1 97 ? 12.782 4.412 -8.970 1.00 72.50 97 ASN A C 1
ATOM 770 O O . ASN A 1 97 ? 13.736 3.789 -9.448 1.00 72.50 97 ASN A O 1
ATOM 774 N N . GLY A 1 98 ? 12.725 4.788 -7.698 1.00 81.19 98 GLY A N 1
ATOM 775 C CA . GLY A 1 98 ? 13.652 4.341 -6.687 1.00 81.19 98 GLY A CA 1
ATOM 776 C C . GLY A 1 98 ? 13.400 2.905 -6.227 1.00 81.19 98 GLY A C 1
ATOM 777 O O . GLY A 1 98 ? 12.444 2.255 -6.649 1.00 81.19 98 GLY A O 1
ATOM 778 N N . GLY A 1 99 ? 14.285 2.430 -5.359 1.00 87.06 99 GLY A N 1
ATOM 779 C CA . GLY A 1 99 ? 14.183 1.103 -4.767 1.00 87.06 99 GLY A CA 1
ATOM 780 C C . GLY A 1 99 ? 14.701 -0.029 -5.641 1.00 87.06 99 GLY A C 1
ATOM 781 O O . GLY A 1 99 ? 14.925 0.091 -6.846 1.00 87.06 99 GLY A O 1
ATOM 782 N N . SER A 1 100 ? 14.943 -1.143 -4.976 1.00 90.12 100 SER A N 1
ATOM 783 C CA . SER A 1 100 ? 15.497 -2.376 -5.506 1.00 90.12 100 SER A CA 1
ATOM 784 C C . SER A 1 100 ? 14.803 -3.610 -4.949 1.00 90.12 100 SER A C 1
ATOM 786 O O . SER A 1 100 ? 15.301 -4.719 -5.132 1.00 90.12 100 SER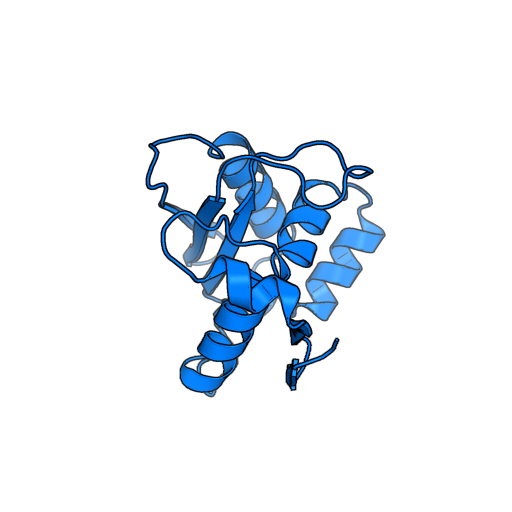 A O 1
ATOM 788 N N . HIS A 1 101 ? 13.658 -3.463 -4.282 1.00 94.69 101 HIS A N 1
ATOM 789 C CA . HIS A 1 101 ? 12.901 -4.616 -3.827 1.00 94.69 101 HIS A CA 1
ATOM 790 C C . HIS A 1 101 ? 11.438 -4.292 -3.541 1.00 94.69 101 HIS A C 1
ATOM 792 O O . HIS A 1 101 ? 11.122 -3.255 -2.965 1.00 94.69 101 HIS A O 1
ATOM 798 N N . TRP A 1 102 ? 10.553 -5.226 -3.894 1.00 96.31 102 TRP A N 1
ATOM 799 C CA . TRP A 1 102 ? 9.142 -5.184 -3.519 1.00 96.31 102 TRP A CA 1
ATOM 800 C C . TRP A 1 102 ? 8.825 -6.283 -2.512 1.00 96.31 102 TRP A C 1
ATOM 802 O O . TRP A 1 102 ? 9.246 -7.430 -2.657 1.00 96.31 102 TRP A O 1
ATOM 812 N N . SER A 1 103 ? 7.998 -5.955 -1.528 1.00 97.75 103 SER A N 1
ATOM 813 C CA . SER A 1 103 ? 7.392 -6.930 -0.621 1.00 97.75 103 SER A CA 1
ATOM 814 C C . SER A 1 103 ? 5.940 -6.554 -0.323 1.00 97.75 103 SER A C 1
ATOM 816 O O . SER A 1 103 ? 5.419 -5.570 -0.854 1.00 97.75 103 SER A O 1
ATOM 818 N N . LEU A 1 104 ? 5.251 -7.363 0.481 1.00 98.31 104 LEU A N 1
ATOM 819 C CA . LEU A 1 104 ? 3.828 -7.195 0.752 1.00 98.31 104 LEU A CA 1
ATOM 820 C C . LEU A 1 104 ? 3.538 -7.269 2.250 1.00 98.31 104 LEU A C 1
ATOM 822 O O . LEU A 1 104 ? 3.878 -8.246 2.919 1.00 98.31 104 LEU A O 1
ATOM 826 N N . LEU A 1 105 ? 2.832 -6.265 2.761 1.00 98.50 105 LEU A N 1
ATOM 827 C CA . LEU A 1 105 ? 2.185 -6.316 4.066 1.00 98.50 105 LEU A CA 1
ATOM 828 C C . LEU A 1 105 ? 0.700 -6.629 3.880 1.00 98.50 105 LEU A C 1
ATOM 830 O O . LEU A 1 105 ? -0.006 -5.949 3.139 1.00 98.50 105 LEU A O 1
ATOM 834 N N . VAL A 1 106 ? 0.223 -7.639 4.603 1.00 97.88 106 VAL A N 1
ATOM 835 C CA . VAL A 1 106 ? -1.200 -7.940 4.750 1.00 97.88 106 VAL A CA 1
ATOM 836 C C . VAL A 1 106 ? -1.583 -7.708 6.204 1.00 97.88 106 VAL A C 1
ATOM 838 O O . VAL A 1 106 ? -1.130 -8.441 7.083 1.00 97.88 106 VAL A O 1
ATOM 841 N N . ALA A 1 107 ? -2.410 -6.701 6.469 1.00 97.00 107 ALA A N 1
ATOM 842 C CA . ALA A 1 107 ? -2.925 -6.423 7.806 1.00 97.00 107 ALA A CA 1
ATOM 843 C C . ALA A 1 107 ? -4.418 -6.746 7.857 1.00 97.00 107 ALA A C 1
ATOM 845 O O . ALA A 1 107 ? -5.186 -6.289 7.017 1.00 97.00 107 ALA A O 1
ATOM 846 N N . ARG A 1 108 ? -4.836 -7.551 8.830 1.00 94.94 108 ARG A N 1
ATOM 847 C CA . ARG A 1 108 ? -6.231 -7.950 9.017 1.00 94.94 108 ARG A CA 1
ATOM 848 C C . ARG A 1 108 ? -6.729 -7.487 10.376 1.00 94.94 108 ARG A C 1
ATOM 850 O O . ARG A 1 108 ? -6.044 -7.674 11.376 1.00 94.94 108 ARG A O 1
ATOM 857 N N . ALA A 1 109 ? -7.942 -6.961 10.409 1.00 92.56 109 ALA A N 1
ATOM 858 C CA . ALA A 1 109 ? -8.664 -6.662 11.630 1.00 92.56 109 ALA A CA 1
ATOM 859 C C . ALA A 1 109 ? -8.835 -7.904 12.517 1.00 92.56 109 ALA A C 1
ATOM 861 O O . ALA A 1 109 ? -9.339 -8.939 12.072 1.00 92.56 109 ALA A O 1
ATOM 862 N N . ASP A 1 110 ? -8.447 -7.771 13.781 1.00 90.62 110 ASP A N 1
ATOM 863 C CA . ASP A 1 110 ? -8.667 -8.741 14.852 1.00 90.62 110 ASP A CA 1
ATOM 864 C C . ASP A 1 110 ? -9.238 -7.977 16.059 1.00 90.62 110 ASP A C 1
ATOM 866 O O . ASP A 1 110 ? -8.531 -7.574 16.982 1.00 90.62 110 ASP A O 1
ATOM 870 N N . GLY A 1 111 ? -10.529 -7.636 15.968 1.00 86.62 111 GLY A N 1
ATOM 871 C CA . GLY A 1 111 ? -11.164 -6.678 16.874 1.00 86.62 111 GLY A CA 1
ATOM 872 C C . GLY A 1 111 ? -10.570 -5.265 16.716 1.00 86.62 111 GLY A C 1
ATOM 873 O O . GLY A 1 111 ? -10.546 -4.757 15.588 1.00 86.62 111 GLY A O 1
ATOM 874 N N . PRO A 1 112 ? -10.119 -4.614 17.811 1.00 82.94 112 PRO A N 1
ATOM 875 C CA . PRO A 1 112 ? -9.484 -3.297 17.751 1.00 82.94 112 PRO A CA 1
ATOM 876 C C . PRO A 1 112 ? -8.039 -3.344 17.229 1.00 82.94 112 PRO A C 1
ATOM 878 O O . PRO A 1 112 ? -7.478 -2.301 16.911 1.00 82.94 112 PRO A O 1
ATOM 881 N N . GLU A 1 113 ? -7.426 -4.526 17.145 1.00 89.75 113 GLU A N 1
ATOM 882 C CA . GLU A 1 113 ? -6.036 -4.688 16.720 1.00 89.75 113 GLU A CA 1
ATOM 883 C C . GLU A 1 113 ? -5.925 -5.085 15.239 1.00 89.75 113 GLU A C 1
ATOM 885 O O . GLU A 1 113 ? -6.898 -5.481 14.587 1.00 89.75 113 GLU A O 1
ATOM 890 N N . LEU A 1 114 ? -4.704 -4.995 14.701 1.00 93.75 114 LEU A N 1
ATOM 891 C CA . LEU A 1 114 ? -4.354 -5.498 13.375 1.00 93.75 114 LEU A CA 1
ATOM 892 C C . LEU A 1 114 ? -3.381 -6.671 13.486 1.00 93.75 114 LEU A C 1
ATOM 894 O O . LEU A 1 114 ? -2.226 -6.518 13.886 1.00 93.75 114 LEU A O 1
ATOM 898 N N . ARG A 1 115 ? -3.813 -7.845 13.027 1.00 96.31 115 ARG A N 1
ATOM 899 C CA . ARG A 1 115 ? -2.924 -8.981 12.798 1.00 96.31 115 ARG A CA 1
ATOM 900 C C . ARG A 1 115 ? -2.214 -8.807 11.461 1.00 96.31 115 ARG A C 1
ATOM 902 O O . ARG A 1 115 ? -2.839 -8.865 10.404 1.00 96.31 115 ARG A O 1
ATOM 909 N N . CYS A 1 116 ? -0.900 -8.635 11.514 1.00 97.62 116 CYS A N 1
ATOM 910 C CA . CYS A 1 116 ? -0.078 -8.360 10.340 1.00 97.62 116 CYS A CA 1
ATOM 911 C C . CYS A 1 116 ? 0.718 -9.596 9.905 1.00 97.62 116 CYS A C 1
ATOM 913 O O . CYS A 1 116 ? 1.363 -10.249 10.723 1.00 97.62 116 CYS A O 1
ATOM 915 N N . THR A 1 117 ? 0.695 -9.902 8.610 1.00 97.94 117 THR A N 1
ATOM 916 C CA . THR A 1 117 ? 1.547 -10.910 7.968 1.00 97.94 117 THR A CA 1
ATOM 917 C C . THR A 1 117 ? 2.392 -10.232 6.901 1.00 97.94 117 THR A C 1
ATOM 919 O O . THR A 1 117 ? 1.876 -9.484 6.072 1.00 97.94 117 THR A O 1
ATOM 922 N N . TYR A 1 118 ? 3.695 -10.488 6.936 1.00 97.94 118 TYR A N 1
ATOM 923 C CA . TYR A 1 118 ? 4.660 -9.933 5.999 1.00 97.94 118 TYR A CA 1
ATOM 924 C C . TYR A 1 118 ? 5.104 -11.015 5.017 1.00 97.94 118 TYR A C 1
ATOM 926 O O . TYR A 1 118 ? 5.508 -12.099 5.440 1.00 97.94 118 TYR A O 1
ATOM 934 N N . PHE A 1 119 ? 5.017 -10.722 3.722 1.00 97.94 119 PHE A N 1
ATOM 935 C CA . PHE A 1 119 ? 5.443 -11.610 2.650 1.00 97.94 119 PHE A CA 1
ATOM 936 C C . PHE A 1 119 ? 6.582 -10.966 1.880 1.00 97.94 119 PHE A C 1
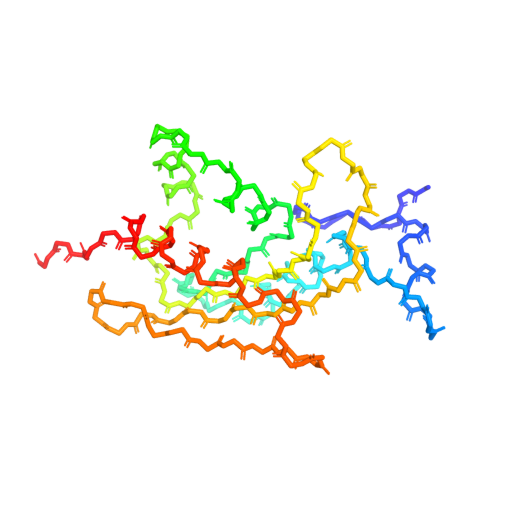ATOM 938 O O . PHE A 1 119 ? 6.446 -9.867 1.342 1.00 97.94 119 PHE A O 1
ATOM 945 N N . ASP A 1 120 ? 7.692 -11.685 1.800 1.00 97.19 120 ASP A N 1
ATOM 946 C CA . ASP A 1 120 ? 8.892 -11.211 1.138 1.00 97.19 120 ASP A CA 1
ATOM 947 C C . ASP A 1 120 ? 9.630 -12.382 0.480 1.00 97.19 120 ASP A C 1
ATOM 949 O O . ASP A 1 120 ? 10.010 -13.353 1.138 1.00 97.19 120 ASP A O 1
ATOM 953 N N . SER A 1 121 ? 9.838 -12.283 -0.833 1.00 94.81 121 SER A N 1
ATOM 954 C CA . SER A 1 121 ? 10.573 -13.272 -1.626 1.00 94.81 121 SER A CA 1
ATOM 955 C C . SER A 1 121 ? 12.093 -13.249 -1.400 1.00 94.81 121 SER A C 1
ATOM 957 O O . SER A 1 121 ? 12.779 -14.163 -1.847 1.00 94.81 121 SER A O 1
ATOM 959 N N . MET A 1 122 ? 12.620 -12.231 -0.713 1.00 90.88 122 MET A N 1
ATOM 960 C CA . MET A 1 122 ? 14.026 -12.038 -0.328 1.00 90.88 122 MET A CA 1
ATOM 961 C C . MET A 1 122 ? 14.205 -11.978 1.208 1.00 90.88 122 MET A C 1
ATOM 963 O O . MET A 1 122 ? 15.200 -11.466 1.717 1.00 90.88 122 MET A O 1
ATOM 967 N N . ALA A 1 123 ? 13.256 -12.547 1.957 1.00 87.75 123 ALA A N 1
ATOM 968 C CA . ALA A 1 123 ? 13.204 -12.622 3.421 1.00 87.75 123 ALA A CA 1
ATOM 969 C C . ALA A 1 123 ? 12.824 -11.328 4.169 1.00 87.75 123 ALA A C 1
ATOM 971 O O . ALA A 1 123 ? 11.763 -11.313 4.791 1.00 87.75 123 ALA A O 1
ATOM 972 N N . THR A 1 124 ? 13.669 -10.288 4.208 1.00 90.88 124 THR A N 1
ATOM 973 C CA . THR A 1 124 ? 13.424 -9.105 5.075 1.00 90.88 124 THR A CA 1
ATOM 974 C C . THR A 1 124 ? 13.732 -7.741 4.445 1.00 90.88 124 THR A C 1
ATOM 976 O O . THR A 1 124 ? 13.984 -6.782 5.178 1.00 90.88 124 THR A O 1
ATOM 979 N N . GLY A 1 125 ? 13.731 -7.629 3.119 1.00 89.56 125 GLY A N 1
ATOM 980 C CA . GLY A 1 125 ? 14.137 -6.441 2.364 1.00 89.56 125 GLY A CA 1
ATOM 981 C C . GLY A 1 125 ? 13.359 -5.163 2.700 1.00 89.56 125 GLY A C 1
ATOM 982 O O . GLY A 1 125 ? 13.951 -4.091 2.694 1.00 89.56 125 GLY A O 1
ATOM 983 N N . CYS A 1 126 ? 12.082 -5.255 3.092 1.00 93.62 126 CYS A N 1
ATOM 984 C CA . CYS A 1 126 ? 11.290 -4.089 3.533 1.00 93.62 126 CYS A CA 1
ATOM 985 C C . CYS A 1 126 ? 10.645 -4.274 4.921 1.00 93.62 126 CYS A C 1
ATOM 987 O O . CYS A 1 126 ? 9.631 -3.645 5.229 1.00 93.62 126 CYS A O 1
ATOM 989 N N . LEU A 1 127 ? 11.199 -5.129 5.790 1.00 95.12 127 LEU A N 1
ATOM 990 C CA . LEU A 1 127 ? 10.568 -5.460 7.078 1.00 95.12 127 LEU A CA 1
ATOM 991 C C . LEU A 1 127 ? 10.394 -4.237 8.002 1.00 95.12 127 LEU A C 1
ATOM 993 O O . LEU A 1 127 ? 9.414 -4.156 8.745 1.00 95.12 127 LEU A O 1
ATOM 997 N N . ALA A 1 128 ? 11.333 -3.287 7.972 1.00 94.62 128 ALA A N 1
ATOM 998 C CA . ALA A 1 128 ? 11.232 -2.052 8.753 1.00 94.62 128 ALA A CA 1
ATOM 999 C C . ALA A 1 128 ? 10.040 -1.194 8.296 1.00 94.62 128 ALA A C 1
ATOM 1001 O O . ALA A 1 128 ? 9.201 -0.833 9.122 1.00 94.62 128 ALA A O 1
ATOM 1002 N N . ALA A 1 129 ? 9.911 -0.975 6.983 1.00 95.44 129 ALA A N 1
ATOM 1003 C CA . ALA A 1 129 ? 8.767 -0.287 6.390 1.00 95.44 129 ALA A CA 1
ATOM 1004 C C . ALA A 1 129 ? 7.451 -1.018 6.707 1.00 95.44 129 ALA A C 1
ATOM 1006 O O . ALA A 1 129 ? 6.481 -0.394 7.124 1.00 95.44 129 ALA A O 1
ATOM 1007 N N . ALA A 1 130 ? 7.426 -2.353 6.633 1.00 97.12 130 ALA A N 1
ATOM 1008 C CA . ALA A 1 130 ? 6.242 -3.137 6.986 1.00 97.12 130 ALA A CA 1
ATOM 1009 C C . ALA A 1 130 ? 5.765 -2.877 8.423 1.00 97.12 130 ALA A C 1
ATOM 1011 O O . ALA A 1 130 ? 4.572 -2.699 8.662 1.00 97.12 130 ALA A O 1
ATOM 1012 N N . ARG A 1 131 ? 6.693 -2.824 9.387 1.00 96.75 131 ARG A N 1
ATOM 1013 C CA . ARG A 1 131 ? 6.371 -2.532 10.793 1.00 96.75 131 ARG A CA 1
ATOM 1014 C C . ARG A 1 131 ? 5.867 -1.104 10.983 1.00 96.75 131 ARG A C 1
ATOM 1016 O O . ARG A 1 131 ? 4.902 -0.903 11.713 1.00 96.75 131 ARG A O 1
ATOM 1023 N N . GLN A 1 132 ? 6.499 -0.139 10.321 1.00 96.38 132 GLN A N 1
ATOM 1024 C CA . GLN A 1 132 ? 6.101 1.267 10.377 1.00 96.38 132 GLN A CA 1
ATOM 1025 C C . GLN A 1 132 ? 4.700 1.478 9.801 1.00 96.38 132 GLN A C 1
ATOM 1027 O O . GLN A 1 132 ? 3.850 2.067 10.467 1.00 96.38 132 GLN A O 1
ATOM 1032 N N . LEU A 1 133 ? 4.422 0.936 8.611 1.00 96.69 133 LEU A N 1
ATOM 1033 C CA . LEU A 1 133 ? 3.101 1.042 7.996 1.00 96.69 133 LEU A CA 1
ATOM 1034 C C . LEU A 1 133 ? 2.031 0.339 8.836 1.00 96.69 133 LEU A C 1
ATOM 1036 O O . LEU A 1 133 ? 0.949 0.885 9.016 1.00 96.69 133 LEU A O 1
ATOM 1040 N N . ALA A 1 134 ? 2.333 -0.835 9.400 1.00 96.81 134 ALA A N 1
ATOM 1041 C CA . ALA A 1 134 ? 1.417 -1.527 10.303 1.00 96.81 134 ALA A CA 1
ATOM 1042 C C . ALA A 1 134 ? 1.060 -0.677 11.535 1.00 96.81 134 ALA A C 1
ATOM 1044 O O . ALA A 1 134 ? -0.111 -0.599 11.903 1.00 96.81 134 ALA A O 1
ATOM 1045 N N . ALA A 1 135 ? 2.045 -0.008 12.145 1.00 95.19 135 ALA A N 1
ATOM 1046 C CA . ALA A 1 135 ? 1.815 0.886 13.278 1.00 95.19 135 ALA A CA 1
ATOM 1047 C C . ALA A 1 135 ? 0.961 2.104 12.889 1.00 95.19 135 ALA A C 1
ATOM 1049 O O . ALA A 1 135 ? 0.021 2.437 13.610 1.00 95.19 135 ALA A O 1
ATOM 1050 N N . LYS A 1 136 ? 1.232 2.724 11.731 1.00 95.12 136 LYS A N 1
ATOM 1051 C CA . LYS A 1 136 ? 0.421 3.834 11.208 1.00 95.12 136 LYS A CA 1
ATOM 1052 C C . LYS A 1 136 ? -1.020 3.398 10.935 1.00 95.12 136 LYS A C 1
ATOM 1054 O O . LYS A 1 136 ? -1.946 4.034 11.420 1.00 95.12 136 LYS A O 1
ATOM 1059 N N . LEU A 1 137 ? -1.228 2.268 10.256 1.00 95.12 137 LEU A N 1
ATOM 1060 C CA . LEU A 1 137 ? -2.570 1.727 10.006 1.00 95.12 137 LEU A CA 1
ATOM 1061 C C . LEU A 1 137 ? -3.322 1.414 11.306 1.00 95.12 137 LEU A C 1
ATOM 1063 O O . LEU A 1 137 ? -4.513 1.696 11.400 1.00 95.12 137 LEU A O 1
ATOM 1067 N N . ALA A 1 138 ? -2.640 0.865 12.315 1.00 93.19 138 ALA A N 1
ATOM 1068 C CA . ALA A 1 138 ? -3.249 0.587 13.614 1.00 93.19 138 ALA A CA 1
ATOM 1069 C C . ALA A 1 138 ? -3.656 1.873 14.353 1.00 93.19 138 ALA A C 1
ATOM 1071 O O . ALA A 1 138 ? -4.718 1.910 14.966 1.00 93.19 138 ALA A O 1
ATOM 1072 N N . ALA A 1 139 ? -2.847 2.933 14.271 1.00 92.44 139 ALA A N 1
ATOM 1073 C CA . ALA A 1 139 ? -3.174 4.227 14.868 1.00 92.44 139 ALA A CA 1
ATOM 1074 C C . ALA A 1 139 ? -4.333 4.935 14.141 1.00 92.44 139 ALA A C 1
ATOM 1076 O O . ALA A 1 139 ? -5.182 5.551 14.782 1.00 92.44 139 ALA A O 1
ATOM 1077 N N . LEU A 1 140 ? -4.383 4.826 12.810 1.00 91.50 140 LEU A N 1
ATOM 1078 C CA . LEU A 1 140 ? -5.365 5.507 11.960 1.00 91.50 140 LEU A CA 1
ATOM 1079 C C . LEU A 1 140 ? -6.702 4.774 11.831 1.00 91.50 140 LEU A C 1
ATOM 1081 O O . LEU A 1 140 ? -7.686 5.369 11.392 1.00 91.50 140 LEU A O 1
ATOM 1085 N N . ARG A 1 141 ? -6.767 3.496 12.216 1.00 85.69 141 ARG A N 1
ATOM 1086 C CA . ARG A 1 141 ? -8.002 2.710 12.277 1.00 85.69 141 ARG A CA 1
ATOM 1087 C C . ARG A 1 141 ? -8.516 2.677 13.721 1.00 85.69 141 ARG A C 1
ATOM 1089 O O . ARG A 1 141 ? -8.273 1.696 14.424 1.00 85.69 141 ARG A O 1
ATOM 1096 N N . PRO A 1 142 ? -9.223 3.715 14.205 1.00 67.88 142 PRO A N 1
ATOM 1097 C CA . PRO A 1 142 ? -9.804 3.657 15.536 1.00 67.88 142 PRO A CA 1
ATOM 1098 C C . PRO A 1 142 ? -10.833 2.526 15.601 1.00 67.88 142 PRO A C 1
ATOM 1100 O O . PRO A 1 142 ? -11.493 2.206 14.609 1.00 67.88 142 PRO A O 1
ATOM 1103 N N . ALA A 1 143 ? -10.967 1.927 16.784 1.00 59.38 143 ALA A N 1
ATOM 1104 C CA . ALA A 1 143 ? -11.976 0.908 17.032 1.00 59.38 143 ALA A CA 1
ATOM 1105 C C . ALA A 1 143 ? -13.370 1.459 16.694 1.00 59.38 143 ALA A C 1
ATOM 1107 O O . ALA A 1 143 ? -13.674 2.612 17.014 1.00 59.38 143 ALA A O 1
ATOM 1108 N N . ALA A 1 144 ? -14.220 0.640 16.068 1.00 52.38 144 ALA A N 1
ATOM 1109 C CA . ALA A 1 144 ? -15.625 0.987 15.909 1.00 52.38 144 ALA A CA 1
ATOM 1110 C C . ALA A 1 144 ? -16.202 1.293 17.300 1.00 52.38 144 ALA A C 1
ATOM 1112 O O . ALA A 1 144 ? -16.104 0.463 18.208 1.00 52.38 144 ALA A O 1
ATOM 1113 N N . ALA A 1 145 ? -16.749 2.497 17.484 1.00 46.38 145 ALA A N 1
ATOM 1114 C CA . ALA A 1 145 ? -17.573 2.777 18.649 1.00 46.38 145 ALA A CA 1
ATOM 1115 C C . ALA A 1 145 ? -18.749 1.793 18.592 1.00 46.38 145 ALA A C 1
ATOM 1117 O O . ALA A 1 145 ? -19.482 1.781 17.602 1.00 46.38 145 ALA A O 1
ATOM 1118 N N . GLY A 1 146 ? -18.813 0.897 19.580 1.00 42.16 146 GLY A N 1
ATOM 1119 C CA . GLY A 1 146 ? -19.811 -0.172 19.656 1.00 42.16 146 GLY A CA 1
ATOM 1120 C C . GLY A 1 146 ? -21.243 0.330 19.751 1.00 42.16 146 GLY A C 1
ATOM 1121 O O . GLY A 1 146 ? -21.446 1.483 20.195 1.00 42.16 146 GLY A O 1
#

Organism: NCBI:txid1333877